Protein AF-A0AAD5R5W5-F1 (afdb_monomer)

Structure (mmCIF, N/CA/C/O backbone):
data_AF-A0AAD5R5W5-F1
#
_entry.id   AF-A0AAD5R5W5-F1
#
loop_
_atom_site.group_PDB
_atom_site.id
_atom_site.type_symbol
_atom_site.label_atom_id
_atom_site.label_alt_id
_atom_site.label_comp_id
_atom_site.label_asym_id
_atom_site.label_entity_id
_atom_site.label_seq_id
_atom_site.pdbx_PDB_ins_code
_atom_site.Cartn_x
_atom_site.Cartn_y
_atom_site.Cartn_z
_atom_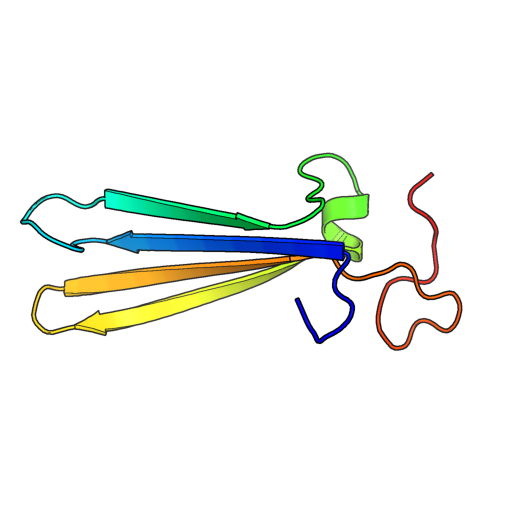site.occupancy
_atom_site.B_iso_or_equiv
_atom_site.auth_seq_id
_atom_site.auth_comp_id
_atom_site.auth_asym_id
_atom_site.auth_atom_id
_atom_site.pdbx_PDB_model_num
ATOM 1 N N . MET A 1 1 ? 3.027 -14.010 -0.379 1.00 61.19 1 MET A N 1
ATOM 2 C CA . MET A 1 1 ? 2.794 -13.290 -1.650 1.00 61.19 1 MET A CA 1
ATOM 3 C C . MET A 1 1 ? 2.729 -14.312 -2.783 1.00 61.19 1 MET A C 1
ATOM 5 O O . MET A 1 1 ? 3.753 -14.664 -3.341 1.00 61.19 1 MET A O 1
ATOM 9 N N . GLU A 1 2 ? 1.549 -14.874 -3.055 1.00 74.75 2 GLU A N 1
ATOM 10 C CA . GLU A 1 2 ? 1.403 -16.045 -3.950 1.00 74.75 2 GLU A CA 1
ATOM 11 C C . GLU A 1 2 ? 1.089 -15.661 -5.407 1.00 74.75 2 GLU A C 1
ATOM 13 O O . GLU A 1 2 ? 1.361 -16.420 -6.329 1.00 74.75 2 GLU A O 1
ATOM 18 N N . SER A 1 3 ? 0.596 -14.438 -5.635 1.00 78.94 3 SER A N 1
ATOM 19 C CA . SER A 1 3 ? 0.190 -13.932 -6.957 1.00 78.94 3 SER A CA 1
ATOM 20 C C . SER A 1 3 ? 1.319 -13.236 -7.744 1.00 78.94 3 SER A C 1
ATOM 22 O O . SER A 1 3 ? 1.039 -12.402 -8.601 1.00 78.94 3 SER A O 1
ATOM 24 N N . GLN A 1 4 ? 2.588 -13.536 -7.443 1.00 81.00 4 GLN A N 1
ATOM 25 C CA . GLN A 1 4 ? 3.770 -13.005 -8.155 1.00 81.00 4 GLN A CA 1
ATOM 26 C C . GLN A 1 4 ? 3.903 -11.466 -8.185 1.00 81.00 4 GLN A C 1
ATOM 28 O O . GLN A 1 4 ? 4.562 -10.906 -9.060 1.00 81.00 4 GLN A O 1
ATOM 33 N N . ALA A 1 5 ? 3.304 -10.759 -7.226 1.00 85.94 5 ALA A N 1
ATOM 34 C CA . ALA A 1 5 ? 3.566 -9.333 -7.042 1.00 85.94 5 ALA A CA 1
ATOM 35 C C . ALA A 1 5 ? 5.005 -9.112 -6.537 1.00 85.94 5 ALA A C 1
ATOM 37 O O . ALA A 1 5 ? 5.542 -9.955 -5.822 1.00 85.94 5 ALA A O 1
ATOM 38 N N . GLN A 1 6 ? 5.626 -7.981 -6.887 1.00 88.38 6 GLN A N 1
ATOM 39 C CA . GLN A 1 6 ? 6.968 -7.634 -6.387 1.00 88.38 6 GLN A CA 1
ATOM 40 C C . GLN A 1 6 ? 6.934 -7.041 -4.975 1.00 88.38 6 GLN A C 1
ATOM 42 O O . GLN A 1 6 ? 7.910 -7.142 -4.231 1.00 88.38 6 GLN A O 1
ATOM 47 N N . GLY A 1 7 ? 5.808 -6.437 -4.604 1.00 92.75 7 GLY A N 1
ATOM 48 C CA . GLY A 1 7 ? 5.574 -5.927 -3.264 1.00 92.75 7 GLY A CA 1
ATOM 49 C C . GLY A 1 7 ? 4.142 -5.460 -3.061 1.00 92.75 7 GLY A C 1
ATOM 50 O O . GLY A 1 7 ? 3.372 -5.273 -4.009 1.00 92.75 7 GLY A O 1
ATOM 51 N N . CYS A 1 8 ? 3.757 -5.317 -1.801 1.00 94.19 8 CYS A N 1
ATOM 52 C CA . CYS A 1 8 ? 2.446 -4.850 -1.399 1.00 94.19 8 CYS A CA 1
ATOM 53 C C . CYS A 1 8 ? 2.550 -3.952 -0.166 1.00 94.19 8 CYS A C 1
ATOM 55 O O . CYS A 1 8 ? 3.371 -4.143 0.727 1.00 94.19 8 CYS A O 1
ATOM 57 N N . GLU A 1 9 ? 1.693 -2.941 -0.129 1.00 95.38 9 GLU A N 1
ATOM 58 C CA . GLU A 1 9 ? 1.524 -2.052 1.011 1.00 95.38 9 GLU A CA 1
ATOM 59 C C . GLU A 1 9 ? 0.031 -1.958 1.312 1.00 95.38 9 GLU A C 1
ATOM 61 O O . GLU A 1 9 ? -0.760 -1.513 0.480 1.00 95.38 9 GLU A O 1
ATOM 66 N N . VAL A 1 10 ? -0.360 -2.368 2.514 1.00 96.56 10 VAL A N 1
ATOM 67 C CA . VAL A 1 10 ? -1.732 -2.265 3.008 1.00 96.56 10 VAL A CA 1
ATOM 68 C C . VAL A 1 10 ? -1.744 -1.321 4.197 1.00 96.56 10 VAL A C 1
ATOM 70 O O . VAL A 1 10 ? -1.097 -1.559 5.213 1.00 96.56 10 VAL A O 1
ATOM 73 N N . ILE A 1 11 ? -2.497 -0.236 4.077 1.00 96.38 11 ILE A N 1
ATOM 74 C CA . ILE A 1 11 ? -2.708 0.736 5.142 1.00 96.38 11 ILE A CA 1
ATOM 75 C C . ILE A 1 11 ? -4.160 0.638 5.590 1.00 96.38 11 ILE A C 1
ATOM 77 O O . ILE A 1 11 ? -5.079 0.895 4.813 1.00 96.38 11 ILE A O 1
ATOM 81 N N . VAL A 1 12 ? -4.355 0.308 6.862 1.00 95.62 12 VAL A N 1
ATOM 82 C CA . VAL A 1 12 ? -5.663 0.305 7.517 1.00 95.62 12 VAL A CA 1
ATOM 83 C C . VAL A 1 12 ? -5.706 1.479 8.484 1.00 95.62 12 VAL A C 1
ATOM 85 O O . VAL A 1 12 ? -4.925 1.533 9.433 1.00 95.62 12 VAL A O 1
ATOM 88 N N . SER A 1 13 ? -6.596 2.437 8.244 1.00 94.75 13 SER A N 1
ATOM 89 C CA . SER A 1 13 ? -6.739 3.651 9.045 1.00 94.75 13 SER A CA 1
ATOM 90 C C . SER A 1 13 ? -8.137 3.772 9.643 1.00 94.75 13 SER A C 1
ATOM 92 O O . SER A 1 13 ? -9.139 3.479 9.002 1.00 94.75 13 SER A O 1
ATOM 94 N N . GLY A 1 14 ? -8.226 4.215 10.894 1.00 94.12 14 GLY A N 1
ATOM 95 C CA . GLY A 1 14 ? -9.507 4.461 11.555 1.00 94.12 14 GLY A CA 1
ATOM 96 C C . GLY A 1 14 ? -9.478 4.166 13.048 1.00 94.12 14 GLY A C 1
ATOM 97 O O . GLY A 1 14 ? -8.418 4.013 13.661 1.00 94.12 14 GLY A O 1
ATOM 98 N N . LYS A 1 15 ? -10.663 4.100 13.654 1.00 91.44 15 LYS A N 1
ATOM 99 C CA . LYS A 1 15 ? -10.839 3.750 15.070 1.00 91.44 15 LYS A CA 1
ATOM 100 C C . LYS A 1 15 ? -10.728 2.232 15.241 1.00 91.44 15 LYS A C 1
ATOM 102 O O . LYS A 1 15 ? -11.719 1.523 15.156 1.00 91.44 15 LYS A O 1
ATOM 107 N N . LEU A 1 16 ? -9.500 1.737 15.410 1.00 84.62 16 LEU A N 1
ATOM 108 C CA . LEU A 1 16 ? -9.211 0.294 15.421 1.00 84.62 16 LEU A CA 1
ATOM 109 C C . LEU A 1 16 ? -9.412 -0.360 16.795 1.00 84.62 16 LEU A C 1
ATOM 111 O O . LEU A 1 16 ? -10.097 -1.367 16.913 1.00 84.62 16 LEU A O 1
ATOM 115 N N . ARG A 1 17 ? -8.784 0.191 17.839 1.00 83.06 17 ARG A N 1
ATOM 116 C CA . ARG A 1 17 ? -8.851 -0.345 19.217 1.00 83.06 17 ARG A CA 1
ATOM 117 C C . ARG A 1 17 ? -9.278 0.687 20.263 1.00 83.06 17 ARG A C 1
ATOM 119 O O . ARG A 1 17 ? -9.342 0.365 21.441 1.00 83.06 17 ARG A O 1
ATOM 126 N N . GLY A 1 18 ? -9.529 1.933 19.869 1.00 87.25 18 GLY A N 1
ATOM 127 C CA . GLY A 1 18 ? -9.869 3.005 20.803 1.00 87.25 18 GLY A CA 1
ATOM 128 C C . GLY A 1 18 ? -10.535 4.190 20.116 1.00 87.25 18 GLY A C 1
ATOM 129 O O . GLY A 1 18 ? -10.716 4.199 18.901 1.00 87.25 18 GLY A O 1
ATOM 130 N N . GLN A 1 19 ? -10.876 5.209 20.907 1.00 88.81 19 GLN A N 1
ATOM 131 C CA . GLN A 1 19 ? -11.610 6.387 20.424 1.00 88.81 19 GLN A CA 1
ATOM 132 C C . GLN A 1 19 ? -10.819 7.243 19.423 1.00 88.81 19 GLN A C 1
ATOM 134 O O . GLN A 1 19 ? -11.412 7.944 18.603 1.00 88.81 19 GLN A O 1
ATOM 139 N N . ARG A 1 20 ? -9.483 7.174 19.467 1.00 90.94 20 ARG A N 1
ATOM 140 C CA . ARG A 1 20 ? -8.593 7.892 18.547 1.00 90.94 20 ARG A CA 1
ATOM 141 C C . ARG A 1 20 ? -8.310 7.057 17.302 1.00 90.94 20 ARG A C 1
ATOM 143 O O . ARG A 1 20 ? -8.065 5.853 17.401 1.00 90.94 20 ARG A O 1
ATOM 150 N N . ALA A 1 21 ? -8.289 7.715 16.147 1.00 92.56 21 ALA A N 1
ATOM 151 C CA . ALA A 1 21 ? -7.879 7.083 14.904 1.00 92.56 21 ALA A CA 1
ATOM 152 C C . ALA A 1 21 ? -6.398 6.672 14.969 1.00 92.56 21 ALA A C 1
ATOM 154 O O . ALA A 1 21 ? -5.556 7.409 15.484 1.00 92.56 21 ALA A O 1
ATOM 155 N N . LYS A 1 22 ? -6.088 5.490 14.439 1.00 93.69 22 LYS A N 1
ATOM 156 C CA . LYS A 1 22 ? -4.729 4.986 14.230 1.00 93.69 22 LYS A CA 1
ATOM 157 C C . LYS A 1 22 ? -4.614 4.463 12.803 1.00 93.69 22 LYS A C 1
ATOM 159 O O . LYS A 1 22 ? -5.612 4.039 12.223 1.00 93.69 22 LYS A O 1
ATOM 164 N N . ALA A 1 23 ? -3.406 4.492 12.255 1.00 94.06 23 ALA A N 1
ATOM 165 C CA . ALA A 1 23 ? -3.086 3.870 10.980 1.00 94.06 23 ALA A CA 1
ATOM 166 C C . ALA A 1 23 ? -2.089 2.735 11.214 1.00 94.06 23 ALA A C 1
ATOM 168 O O . ALA A 1 23 ? -1.067 2.931 11.868 1.00 94.06 23 ALA A O 1
ATOM 169 N N . MET A 1 24 ? -2.400 1.554 10.695 1.00 94.94 2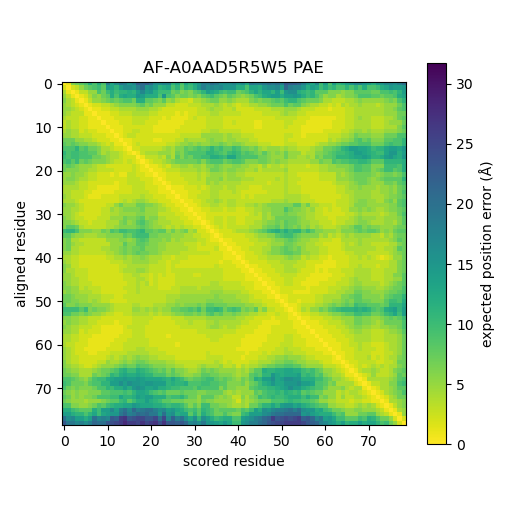4 MET A N 1
ATOM 170 C CA . MET A 1 24 ? -1.503 0.405 10.667 1.00 94.94 24 MET A CA 1
ATOM 171 C C . MET A 1 24 ? -1.056 0.208 9.227 1.00 94.94 24 MET A C 1
ATOM 173 O O . MET A 1 24 ? -1.893 0.089 8.333 1.00 94.94 24 MET A O 1
ATOM 177 N N . LYS A 1 25 ? 0.257 0.222 9.008 1.00 94.94 25 LYS A N 1
ATOM 178 C CA . LYS A 1 25 ? 0.874 0.023 7.700 1.00 94.94 25 LYS A CA 1
ATOM 179 C C . LYS A 1 25 ? 1.559 -1.339 7.701 1.00 94.94 25 LYS A C 1
ATOM 181 O O . LYS A 1 25 ? 2.460 -1.574 8.498 1.00 94.94 25 LYS A O 1
ATOM 186 N N . PHE A 1 26 ? 1.113 -2.209 6.811 1.00 94.75 26 PHE A N 1
ATOM 187 C CA . PHE A 1 26 ? 1.696 -3.514 6.539 1.00 94.75 26 PHE A CA 1
ATOM 188 C C . PHE A 1 26 ? 2.400 -3.418 5.191 1.00 94.75 26 PHE A C 1
ATOM 190 O O . PHE A 1 26 ? 1.788 -2.980 4.218 1.00 94.75 26 PHE A O 1
ATOM 197 N N . VAL A 1 27 ? 3.680 -3.765 5.141 1.00 93.75 27 VAL A N 1
ATOM 198 C CA . VAL A 1 27 ? 4.482 -3.733 3.914 1.00 93.75 27 VAL A CA 1
ATOM 199 C C . VAL A 1 27 ? 5.189 -5.062 3.783 1.00 93.75 27 VAL A C 1
ATOM 201 O O . VAL A 1 27 ? 5.720 -5.565 4.770 1.00 93.75 27 VAL A O 1
ATOM 204 N N . ASP A 1 28 ? 5.192 -5.596 2.572 1.00 92.75 28 ASP A N 1
ATOM 205 C CA . ASP A 1 28 ? 5.949 -6.783 2.205 1.00 92.75 28 ASP A CA 1
ATOM 206 C C . ASP A 1 28 ? 6.517 -6.604 0.789 1.00 92.75 28 ASP A C 1
ATOM 208 O O . ASP A 1 28 ? 5.865 -6.023 -0.082 1.00 92.75 28 ASP A O 1
ATOM 212 N N . GLY A 1 29 ? 7.740 -7.076 0.559 1.00 91.19 29 GLY A N 1
ATOM 213 C CA . GLY A 1 29 ? 8.451 -6.925 -0.715 1.00 91.19 29 GLY A CA 1
ATOM 214 C C . GLY A 1 29 ? 8.907 -5.496 -1.055 1.00 91.19 29 GLY A C 1
ATOM 215 O O . GLY A 1 29 ? 9.087 -4.638 -0.187 1.00 91.19 29 GLY A O 1
ATOM 216 N N . LEU A 1 30 ? 9.145 -5.251 -2.347 1.00 89.31 30 LEU A N 1
ATOM 217 C CA . LEU A 1 30 ? 9.650 -3.980 -2.873 1.00 89.31 30 LEU A CA 1
ATOM 218 C C . LEU A 1 30 ? 8.500 -3.015 -3.186 1.00 89.31 30 LEU A C 1
ATOM 220 O O . LEU A 1 30 ? 7.522 -3.389 -3.825 1.00 89.31 30 LEU A O 1
ATOM 224 N N . MET A 1 31 ? 8.636 -1.749 -2.794 1.00 90.75 31 MET A N 1
ATOM 225 C CA . MET A 1 31 ? 7.658 -0.709 -3.111 1.00 90.75 31 MET A CA 1
ATOM 226 C C . MET A 1 31 ? 8.367 0.579 -3.527 1.00 90.75 31 MET A C 1
ATOM 228 O O . MET A 1 31 ? 9.159 1.137 -2.769 1.00 90.75 31 MET A O 1
ATOM 232 N N . ILE A 1 32 ? 8.063 1.067 -4.730 1.00 89.50 32 ILE A N 1
ATOM 233 C CA . ILE A 1 32 ? 8.569 2.350 -5.232 1.00 89.50 32 ILE A CA 1
ATOM 234 C C . ILE A 1 32 ? 7.619 3.469 -4.784 1.00 89.50 32 ILE A C 1
ATOM 236 O O . ILE A 1 32 ? 6.401 3.321 -4.800 1.00 89.50 32 ILE A O 1
ATOM 240 N N . HIS A 1 33 ? 8.157 4.614 -4.372 1.00 88.50 33 HIS A N 1
ATOM 241 C CA . HIS A 1 33 ? 7.344 5.755 -3.931 1.00 88.50 33 HIS A CA 1
ATOM 242 C C . HIS A 1 33 ? 7.523 7.016 -4.781 1.00 88.50 33 HIS A C 1
ATOM 244 O O . HIS A 1 33 ? 6.745 7.955 -4.624 1.00 88.50 33 HIS A O 1
ATOM 250 N N . SER A 1 34 ? 8.497 7.025 -5.695 1.00 88.31 34 SER A N 1
ATOM 251 C CA . SER A 1 34 ? 8.920 8.223 -6.424 1.00 88.31 34 SER A CA 1
ATOM 252 C C . SER A 1 34 ? 9.085 7.959 -7.921 1.00 88.31 34 SER A C 1
ATOM 254 O O . SER A 1 34 ? 9.451 6.860 -8.331 1.00 88.31 34 SER A O 1
ATOM 256 N N . GLY A 1 35 ? 8.866 9.002 -8.725 1.00 89.69 35 GLY A N 1
ATOM 257 C CA . GLY A 1 35 ? 9.042 8.979 -10.179 1.00 89.69 35 GLY A CA 1
ATOM 258 C C . GLY A 1 35 ? 7.818 8.489 -10.959 1.00 89.69 35 GLY A C 1
ATOM 259 O O . GLY A 1 35 ? 6.813 8.067 -10.388 1.00 89.69 35 GLY A O 1
ATOM 260 N N . ASN A 1 36 ? 7.919 8.531 -12.291 1.00 86.12 36 ASN A N 1
ATOM 261 C CA . ASN A 1 36 ? 6.864 8.051 -13.190 1.00 86.12 36 ASN A CA 1
ATOM 262 C C . ASN A 1 36 ? 6.532 6.543 -13.061 1.00 86.12 36 ASN A C 1
ATOM 264 O O . ASN A 1 36 ? 5.361 6.201 -13.236 1.00 86.12 36 ASN A O 1
ATOM 268 N N . PRO A 1 37 ? 7.471 5.637 -12.693 1.00 87.81 37 PRO A N 1
ATOM 269 C CA . PRO A 1 37 ? 7.152 4.218 -12.518 1.00 87.81 37 PRO A CA 1
ATOM 270 C C . PRO A 1 37 ? 6.029 3.953 -11.515 1.00 87.81 37 PRO A C 1
ATOM 272 O O . PRO A 1 37 ? 5.325 2.962 -11.655 1.00 87.81 37 PRO A O 1
ATOM 275 N N . VAL A 1 38 ? 5.800 4.848 -10.548 1.00 88.00 38 VAL A N 1
ATOM 276 C CA . VAL A 1 38 ? 4.686 4.737 -9.594 1.00 88.00 38 VAL A CA 1
ATOM 277 C C . VAL A 1 38 ? 3.339 4.655 -10.312 1.00 88.00 38 VAL A C 1
ATOM 279 O O . VAL A 1 38 ? 2.495 3.858 -9.923 1.00 88.00 38 VAL A O 1
ATOM 282 N N . ASN A 1 39 ? 3.135 5.428 -11.378 1.00 87.25 39 ASN A N 1
ATOM 283 C CA . ASN A 1 39 ? 1.850 5.460 -12.078 1.00 87.25 39 ASN A CA 1
ATOM 284 C C . ASN A 1 39 ? 1.603 4.198 -12.917 1.00 87.25 39 ASN A C 1
ATOM 286 O O . ASN A 1 39 ? 0.455 3.819 -13.128 1.00 87.25 39 ASN A O 1
ATOM 290 N N . GLU A 1 40 ? 2.671 3.560 -13.404 1.00 87.75 40 GLU A N 1
ATOM 291 C CA . GLU A 1 40 ? 2.589 2.410 -14.314 1.00 87.75 40 GLU A CA 1
ATOM 292 C C . GLU A 1 40 ? 2.683 1.064 -13.580 1.00 87.75 40 GLU A C 1
ATOM 294 O O . GLU A 1 40 ? 2.002 0.108 -13.944 1.00 87.75 40 GLU A O 1
ATOM 299 N N . TYR A 1 41 ? 3.521 0.982 -12.544 1.00 89.81 41 TYR A N 1
ATOM 300 C CA . TYR A 1 41 ? 3.797 -0.254 -11.807 1.00 89.81 41 TYR A CA 1
ATOM 301 C C . TYR A 1 41 ? 2.938 -0.424 -10.559 1.00 89.81 41 TYR A C 1
ATOM 303 O O . TYR A 1 41 ? 2.808 -1.547 -10.075 1.00 89.81 41 TYR A O 1
ATOM 311 N N . ILE A 1 42 ? 2.374 0.653 -10.003 1.00 91.62 42 I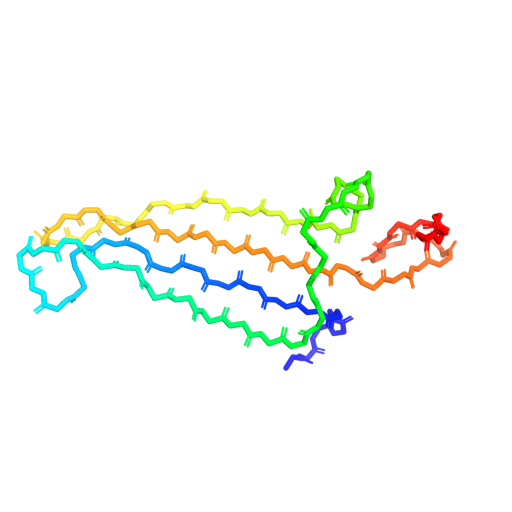LE A N 1
ATOM 312 C CA . ILE A 1 42 ? 1.643 0.573 -8.738 1.00 91.62 42 ILE A CA 1
ATOM 313 C C . ILE A 1 42 ? 0.154 0.698 -8.992 1.00 91.62 42 ILE A C 1
ATOM 315 O O . ILE A 1 42 ? -0.368 1.759 -9.327 1.00 91.62 42 ILE A O 1
ATOM 319 N N . GLN A 1 43 ? -0.553 -0.394 -8.730 1.00 91.44 43 GLN A N 1
ATOM 320 C CA . GLN A 1 43 ? -2.001 -0.370 -8.639 1.00 91.44 43 GLN A CA 1
ATOM 321 C C . GLN A 1 43 ? -2.406 -0.032 -7.215 1.00 91.44 43 GLN A C 1
ATOM 323 O O . GLN A 1 43 ? -2.017 -0.710 -6.264 1.00 91.44 43 GLN A O 1
ATOM 328 N N . GLN A 1 44 ? -3.203 1.022 -7.066 1.00 93.94 44 GLN A N 1
ATOM 329 C CA . GLN A 1 44 ? -3.733 1.444 -5.778 1.00 93.94 44 GLN A CA 1
ATOM 330 C C . GLN A 1 44 ? -5.256 1.378 -5.755 1.00 93.94 44 GLN A C 1
ATOM 332 O O . GLN A 1 44 ? -5.930 1.752 -6.713 1.00 93.94 44 GLN A O 1
ATOM 337 N N . ALA A 1 45 ? -5.802 0.957 -4.621 1.00 95.81 45 ALA A N 1
ATOM 338 C CA . ALA A 1 45 ? -7.230 0.968 -4.356 1.00 95.81 45 ALA A CA 1
ATOM 339 C C . ALA A 1 45 ? -7.489 1.498 -2.946 1.00 95.81 45 ALA A C 1
ATOM 341 O O . ALA A 1 45 ? -6.820 1.115 -1.986 1.00 95.81 45 ALA A O 1
ATOM 342 N N . VAL A 1 46 ? -8.484 2.377 -2.819 1.00 95.81 46 VAL A N 1
ATOM 343 C CA . VAL A 1 46 ? -8.964 2.884 -1.529 1.00 95.81 46 VAL A CA 1
ATOM 344 C C . VAL A 1 46 ? -10.421 2.496 -1.364 1.00 95.81 46 VAL A C 1
ATOM 346 O O . VAL A 1 46 ? -11.238 2.718 -2.262 1.00 95.81 46 VAL A O 1
ATOM 349 N N . ARG A 1 47 ? -10.757 1.912 -0.218 1.00 96.69 47 ARG A N 1
ATOM 350 C CA . ARG A 1 47 ? -12.123 1.551 0.153 1.00 96.69 47 ARG A CA 1
ATOM 351 C C . ARG A 1 47 ? -12.399 1.929 1.596 1.00 96.69 47 ARG A C 1
ATOM 353 O O . ARG A 1 47 ? -11.491 2.050 2.412 1.00 96.69 47 ARG A O 1
ATOM 360 N N . HIS A 1 48 ? -13.677 2.118 1.883 1.00 95.62 48 HIS A N 1
ATOM 361 C CA . HIS A 1 48 ? -14.171 2.461 3.203 1.00 95.62 48 HIS A CA 1
ATOM 362 C C . HIS A 1 48 ? -15.096 1.347 3.673 1.00 95.62 48 HIS A C 1
ATOM 364 O O . HIS A 1 48 ? -15.962 0.904 2.921 1.00 95.62 48 HIS A O 1
ATOM 370 N N . VAL A 1 49 ? -14.905 0.900 4.908 1.00 94.94 49 VAL A N 1
ATOM 371 C CA . VAL A 1 49 ? -15.728 -0.121 5.554 1.00 94.94 49 VAL A CA 1
ATOM 372 C C . VAL A 1 49 ? -16.443 0.534 6.723 1.00 94.94 49 VAL A C 1
ATOM 374 O O . VAL A 1 49 ? -15.808 1.151 7.580 1.00 94.94 49 VAL A O 1
ATOM 377 N N . GLN A 1 50 ? -17.767 0.426 6.754 1.00 94.56 50 GLN A N 1
ATOM 378 C CA . GLN A 1 50 ? -18.569 0.923 7.866 1.00 94.56 50 GLN A CA 1
ATOM 379 C C . GLN A 1 50 ? -18.610 -0.131 8.972 1.00 94.56 50 GLN A C 1
ATOM 381 O O . GLN A 1 50 ? -19.023 -1.264 8.744 1.00 94.56 50 GLN A O 1
ATOM 386 N N . LEU A 1 51 ? -18.192 0.249 10.175 1.00 91.38 51 LEU A N 1
ATOM 387 C CA . LEU A 1 51 ? -18.342 -0.544 11.389 1.00 91.38 51 LEU A CA 1
ATOM 388 C C . LEU A 1 51 ? -19.168 0.241 12.406 1.00 91.38 51 LEU A C 1
ATOM 390 O O . LEU A 1 51 ? -19.293 1.462 12.329 1.00 91.38 51 LEU A O 1
ATOM 394 N N . ARG A 1 52 ? -19.664 -0.444 13.438 1.00 90.31 52 ARG A N 1
ATOM 395 C CA . ARG A 1 52 ? -20.435 0.195 14.518 1.00 90.31 52 ARG A CA 1
ATOM 396 C C . ARG A 1 52 ? -19.683 1.344 15.212 1.00 90.31 52 ARG A C 1
ATOM 398 O O . ARG A 1 52 ? -20.312 2.285 15.677 1.00 90.31 52 ARG A O 1
ATOM 405 N N . GLN A 1 53 ? -18.352 1.281 15.296 1.00 86.19 53 GLN A N 1
ATOM 406 C CA . GLN A 1 53 ? -17.529 2.329 15.924 1.00 86.19 53 GLN A CA 1
ATOM 407 C C . GLN A 1 53 ? -17.228 3.527 14.997 1.00 86.19 53 GLN A C 1
ATOM 409 O O . GLN A 1 53 ? -16.699 4.542 15.459 1.00 86.19 53 GLN A O 1
ATOM 414 N N . GLY A 1 54 ? -17.538 3.419 13.702 1.00 90.75 54 GLY A N 1
ATOM 415 C CA . GLY A 1 54 ? -17.242 4.417 12.678 1.00 90.75 54 GLY A CA 1
ATOM 416 C C . GLY A 1 54 ? -16.721 3.790 11.383 1.00 90.75 54 GLY A C 1
ATOM 417 O O . GLY A 1 54 ? -16.806 2.583 11.172 1.00 90.75 54 GLY A O 1
ATOM 418 N N . VAL A 1 55 ? -16.159 4.622 10.509 1.00 94.31 55 VAL A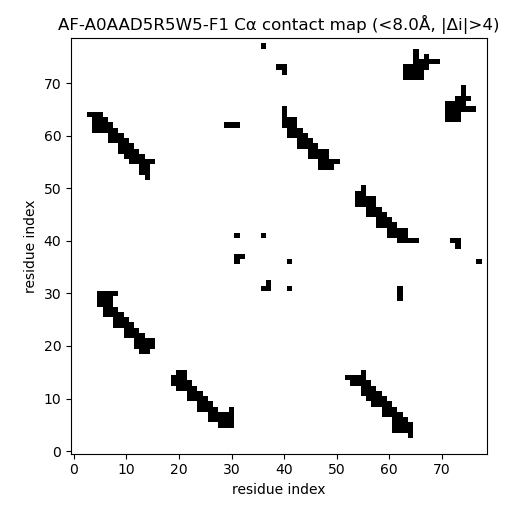 N 1
ATOM 419 C CA . VAL A 1 55 ? -15.622 4.189 9.212 1.00 94.31 55 VAL A CA 1
ATOM 420 C C . VAL A 1 55 ? -14.136 3.847 9.331 1.00 94.31 55 VAL A C 1
ATOM 422 O O . VAL A 1 55 ? -13.357 4.623 9.889 1.00 94.31 55 VAL A O 1
ATOM 425 N N . ILE A 1 56 ? -13.741 2.700 8.779 1.00 95.31 56 ILE A N 1
ATOM 426 C CA . ILE A 1 56 ? -12.344 2.309 8.573 1.00 95.31 56 ILE A CA 1
ATOM 427 C C . ILE A 1 56 ? -11.981 2.522 7.104 1.00 95.31 56 ILE A C 1
ATOM 429 O O . ILE A 1 56 ? -12.682 2.059 6.206 1.00 95.31 56 ILE A O 1
ATOM 433 N N . GLY A 1 57 ? -10.874 3.214 6.859 1.00 96.25 57 GLY A N 1
ATOM 434 C CA . GLY A 1 57 ? -10.244 3.326 5.552 1.00 96.25 57 GLY A CA 1
ATOM 435 C C . GLY A 1 57 ? -9.260 2.184 5.324 1.00 96.25 57 GLY A C 1
ATOM 436 O O . GLY A 1 57 ? -8.426 1.883 6.174 1.00 96.25 57 GLY A O 1
ATOM 437 N N . ILE A 1 58 ? -9.339 1.560 4.155 1.00 96.62 58 ILE A N 1
ATOM 438 C CA . ILE A 1 58 ? -8.384 0.560 3.685 1.00 96.62 58 ILE A CA 1
ATOM 439 C C . ILE A 1 58 ? -7.781 1.093 2.392 1.00 96.62 58 ILE A C 1
ATOM 441 O O . ILE A 1 58 ? -8.496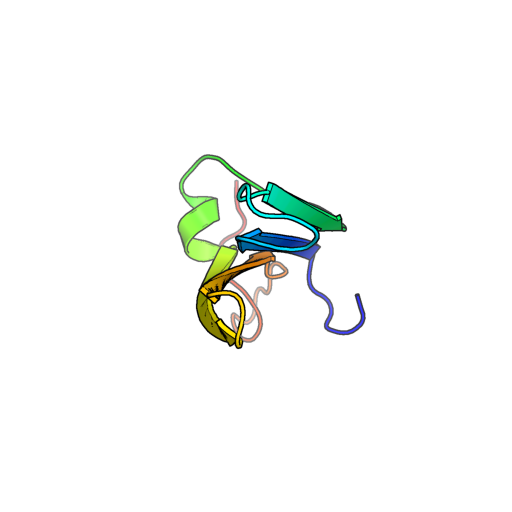 1.363 1.426 1.00 96.62 58 ILE A O 1
ATOM 445 N N . LYS A 1 59 ? -6.460 1.253 2.372 1.00 96.88 59 LYS A N 1
ATOM 446 C CA . LYS A 1 59 ? -5.682 1.598 1.184 1.00 96.88 59 LYS A CA 1
ATOM 447 C C . LYS A 1 59 ? -4.737 0.447 0.881 1.00 96.88 59 LYS A C 1
ATOM 449 O O . LYS A 1 59 ? -3.885 0.127 1.700 1.00 96.88 59 LYS A O 1
ATOM 454 N N . VAL A 1 60 ? -4.881 -0.144 -0.294 1.00 96.25 60 VAL A N 1
ATOM 455 C CA . VAL A 1 60 ? -4.012 -1.212 -0.791 1.00 96.25 60 VAL A CA 1
ATOM 456 C C . VAL A 1 60 ? -3.210 -0.664 -1.960 1.00 96.25 60 VAL A C 1
ATOM 458 O O . VAL A 1 60 ? -3.775 -0.012 -2.837 1.00 96.25 60 VAL A O 1
ATOM 461 N N . LYS A 1 61 ? -1.906 -0.924 -1.970 1.00 95.00 61 LYS A N 1
ATOM 462 C CA . LYS A 1 61 ? -1.008 -0.705 -3.100 1.00 95.00 61 LYS A CA 1
ATOM 463 C C . LYS A 1 61 ? -0.322 -2.018 -3.438 1.00 95.00 61 LYS A C 1
ATOM 465 O O . LYS A 1 61 ? 0.193 -2.687 -2.544 1.00 95.00 61 LYS A O 1
ATOM 470 N N . ILE A 1 62 ? -0.302 -2.365 -4.714 1.00 94.00 62 ILE A N 1
ATOM 471 C CA . ILE A 1 62 ? 0.343 -3.568 -5.235 1.00 94.00 62 ILE A CA 1
ATOM 472 C C . ILE A 1 62 ? 1.344 -3.120 -6.290 1.00 94.00 62 ILE A C 1
ATOM 474 O O . ILE A 1 62 ? 0.972 -2.417 -7.229 1.00 94.00 62 ILE A O 1
ATOM 478 N N . MET A 1 63 ? 2.602 -3.519 -6.121 1.00 92.25 63 MET A N 1
ATOM 479 C CA . MET A 1 63 ? 3.638 -3.345 -7.128 1.00 92.25 63 MET A CA 1
ATOM 480 C C . MET A 1 63 ? 3.596 -4.540 -8.080 1.00 92.25 63 MET A C 1
ATOM 482 O O . MET A 1 63 ? 3.878 -5.681 -7.693 1.00 92.25 63 MET A O 1
ATOM 486 N N . LEU A 1 64 ? 3.198 -4.263 -9.317 1.00 90.69 64 LEU A N 1
ATOM 487 C CA . LEU A 1 64 ? 3.120 -5.243 -10.389 1.00 90.69 64 LEU A CA 1
ATOM 488 C C . LEU A 1 64 ? 4.526 -5.686 -10.810 1.00 90.69 64 LEU A C 1
ATOM 490 O O . LEU A 1 64 ? 5.443 -4.863 -10.820 1.00 90.69 64 LEU A O 1
ATOM 494 N N . PRO A 1 65 ? 4.711 -6.959 -11.189 1.00 90.25 65 PRO A N 1
ATOM 495 C CA . PRO A 1 65 ? 5.957 -7.399 -11.792 1.00 90.25 65 PRO A CA 1
ATOM 496 C C . PRO A 1 65 ? 6.133 -6.783 -13.181 1.00 90.25 65 PRO A C 1
ATOM 498 O O . PRO A 1 65 ? 5.169 -6.495 -13.888 1.00 90.25 65 PRO A O 1
ATOM 501 N N . HIS A 1 66 ? 7.381 -6.618 -13.605 1.00 87.50 66 HIS A N 1
ATOM 502 C CA . HIS A 1 66 ? 7.665 -6.280 -14.993 1.00 87.50 66 HIS A CA 1
ATOM 503 C C . HIS A 1 66 ? 7.295 -7.457 -15.908 1.00 87.50 66 HIS A C 1
ATOM 505 O O . HIS A 1 66 ? 7.824 -8.557 -15.739 1.00 87.50 66 HIS A O 1
ATOM 511 N N . ASP A 1 67 ? 6.436 -7.213 -16.898 1.00 85.81 67 ASP A N 1
ATOM 512 C CA . ASP A 1 67 ? 6.024 -8.221 -17.875 1.00 85.81 67 ASP A CA 1
ATOM 513 C C . ASP A 1 67 ? 6.221 -7.695 -19.310 1.00 85.81 67 ASP A C 1
ATOM 515 O O . ASP A 1 67 ? 5.509 -6.781 -19.736 1.00 85.81 67 ASP A O 1
ATOM 519 N N . PRO A 1 68 ? 7.138 -8.279 -20.109 1.00 82.62 68 PRO A N 1
ATOM 520 C CA . PRO A 1 68 ? 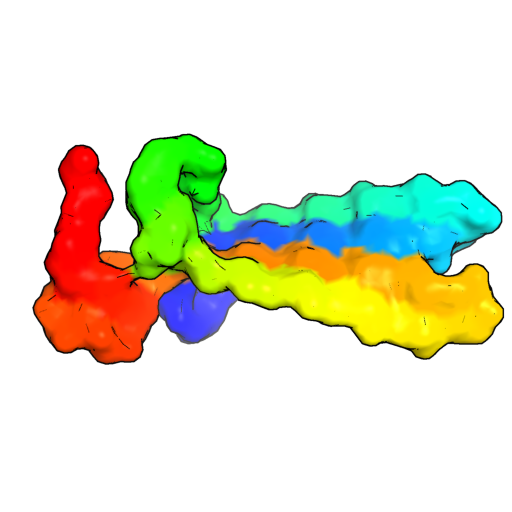7.352 -7.869 -21.497 1.00 82.62 68 PRO A CA 1
ATOM 521 C C . PRO A 1 68 ? 6.125 -8.107 -22.396 1.00 82.62 68 PRO A C 1
ATOM 523 O O . PRO A 1 68 ? 5.978 -7.446 -23.427 1.00 82.62 68 PRO A O 1
ATOM 526 N N . ARG A 1 69 ? 5.218 -9.021 -22.020 1.00 82.62 69 ARG A N 1
ATOM 527 C CA . ARG A 1 69 ? 3.970 -9.287 -22.757 1.00 82.62 69 ARG A CA 1
ATOM 528 C C . ARG A 1 69 ? 2.868 -8.292 -22.404 1.00 82.62 69 ARG A C 1
ATOM 530 O O . ARG A 1 69 ? 1.962 -8.090 -23.212 1.00 82.62 69 ARG A O 1
ATOM 537 N N . GLY A 1 70 ? 2.983 -7.610 -21.266 1.00 79.31 70 GLY A N 1
ATOM 538 C CA . GLY A 1 70 ? 2.043 -6.587 -20.821 1.00 79.31 70 GLY A CA 1
ATOM 539 C C . GLY A 1 70 ? 0.728 -7.126 -20.261 1.00 79.31 70 GLY A C 1
ATOM 540 O O . GLY A 1 70 ? -0.261 -6.401 -20.286 1.00 79.31 70 GLY A O 1
ATOM 541 N N . GLN A 1 71 ? 0.677 -8.395 -19.845 1.00 80.31 71 GLN A N 1
ATOM 542 C CA . GLN A 1 71 ? -0.553 -9.022 -19.352 1.00 80.31 71 GLN A CA 1
ATOM 543 C C . GLN A 1 71 ? -0.732 -8.793 -17.852 1.00 80.31 71 GLN A C 1
ATOM 545 O O . GLN A 1 71 ? -1.827 -8.463 -17.406 1.00 80.31 71 GLN A O 1
ATOM 550 N N . MET A 1 72 ? 0.346 -8.950 -17.079 1.00 80.31 72 MET A N 1
ATOM 551 C CA . MET A 1 72 ? 0.313 -8.839 -15.612 1.00 80.31 72 MET A CA 1
ATOM 552 C C . MET A 1 72 ? 1.007 -7.585 -15.072 1.00 80.31 72 MET A C 1
ATOM 554 O O . MET A 1 72 ? 0.932 -7.3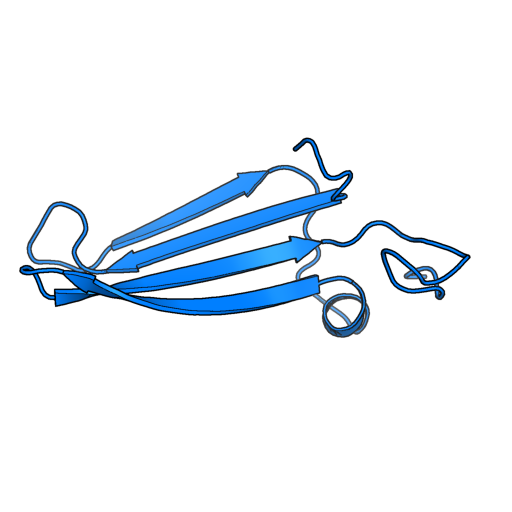03 -13.880 1.00 80.31 72 MET A O 1
ATOM 558 N N . GLY A 1 73 ? 1.663 -6.81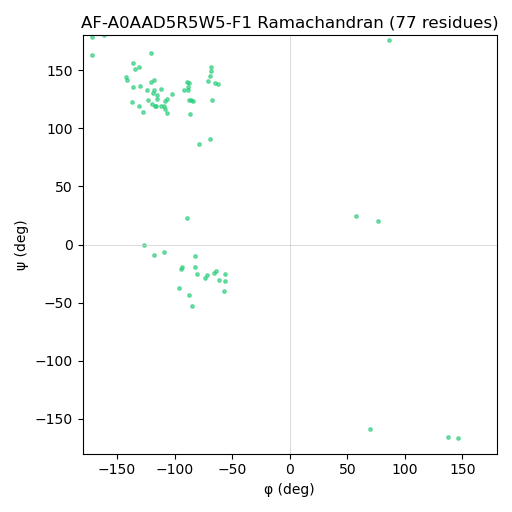4 -15.937 1.00 83.69 73 GLY A N 1
ATOM 559 C CA . GLY A 1 73 ? 2.348 -5.585 -15.564 1.00 83.69 73 GLY A CA 1
ATOM 560 C C . GLY A 1 73 ? 2.852 -4.802 -16.772 1.00 83.69 73 GLY A C 1
ATOM 561 O O . GLY A 1 73 ? 2.640 -5.216 -17.912 1.00 83.69 73 GLY A O 1
ATOM 562 N N . PRO A 1 74 ? 3.477 -3.639 -16.559 1.00 84.44 74 PRO A N 1
ATOM 563 C CA . PRO A 1 74 ? 3.872 -2.744 -17.642 1.00 84.44 74 PRO A CA 1
ATOM 564 C C . PRO A 1 74 ? 5.042 -3.290 -18.481 1.00 84.44 74 PRO A C 1
ATOM 566 O O . PRO A 1 74 ? 6.023 -3.832 -17.966 1.00 84.44 74 PRO A O 1
ATOM 569 N N . LYS A 1 75 ? 4.953 -3.066 -19.803 1.00 81.88 75 LYS A N 1
ATOM 570 C CA . LYS A 1 75 ? 5.949 -3.499 -20.805 1.00 81.88 75 LYS A CA 1
ATOM 571 C C . LYS A 1 75 ? 7.259 -2.719 -20.762 1.00 81.88 75 LYS A C 1
ATOM 573 O O . LYS A 1 75 ? 8.287 -3.223 -21.205 1.00 81.88 75 LYS A O 1
ATOM 578 N N . LYS A 1 76 ? 7.237 -1.471 -20.294 1.00 77.00 76 LYS A N 1
ATOM 579 C CA . LYS A 1 76 ? 8.434 -0.625 -20.217 1.00 77.00 76 LYS A CA 1
ATOM 580 C C . LYS A 1 76 ? 9.154 -0.917 -18.914 1.00 77.00 76 LYS A C 1
ATOM 582 O O . LYS A 1 76 ? 8.537 -0.797 -17.862 1.00 77.00 76 LYS A O 1
ATOM 587 N N . ARG A 1 77 ? 10.439 -1.284 -18.960 1.00 67.56 77 ARG A N 1
ATOM 588 C CA . ARG A 1 77 ? 11.256 -1.350 -17.738 1.00 67.56 77 ARG A CA 1
ATOM 589 C C . ARG A 1 77 ? 11.344 0.039 -17.123 1.00 67.56 77 ARG A C 1
ATOM 591 O O . ARG A 1 77 ? 11.522 1.008 -17.856 1.00 67.56 77 ARG A O 1
ATOM 598 N N . SER A 1 78 ? 11.228 0.125 -15.800 1.00 61.59 78 SER A N 1
ATOM 599 C CA . SER A 1 78 ? 11.599 1.343 -15.087 1.00 61.59 78 SER A CA 1
ATOM 600 C C . SER A 1 78 ? 13.122 1.488 -15.171 1.00 61.59 78 SER A C 1
ATOM 602 O O . SER A 1 78 ? 13.845 0.876 -14.385 1.00 61.59 78 SER A O 1
ATOM 604 N N . SER A 1 79 ? 13.601 2.184 -16.201 1.00 55.16 79 SER A N 1
ATOM 605 C CA . SER A 1 79 ? 14.978 2.680 -16.286 1.00 55.16 79 SER A CA 1
ATOM 606 C C . SER A 1 79 ? 15.117 3.951 -15.470 1.00 55.16 79 SER A C 1
ATOM 608 O O . SER A 1 79 ? 14.229 4.818 -15.652 1.00 55.16 79 SER A O 1
#

InterPro domains:
  IPR001351 Small ribosomal subunit protein uS3, C-terminal [PF00189] (1-62)
  IPR018280 Small ribosomal subunit protein uS3, conserved site [PS00548] (21-57)
  IPR036419 Ribosomal protein S3, C-terminal domain superfamily [G3DSA:3.30.1140.32] (1-79)
  IPR036419 Ribosomal protein S3, C-terminal domain superfamily [SSF54821] (1-65)
  IPR057258 Small ribosomal subunit protein uS3 [PTHR11760] (1-70)

Nearest PDB structures (foldseek):
  8b2l-assembly1_a1  TM=9.921E-01  e=5.901E-11  Nicotiana tabacum
  6zj3-assembly1_SC  TM=9.963E-01  e=1.250E-10  Euglena gracilis
  6zu5-assembly1_SD0  TM=9.840E-01  e=1.412E-09  Paranosema locustae
  8rxx-assembly1_SC  TM=9.840E-01  e=2.515E-09  Leishmania major strain Friedlin
  8p5d-assembly1_SD0  TM=9.606E-01  e=2.991E-09  Spraguea lophii 42_110

Solvent-accessible surface area (backbone atoms only — not comparable to full-atom values): 4720 Å² total; per-residue (Å²): 132,88,85,65,55,49,13,40,38,40,37,42,3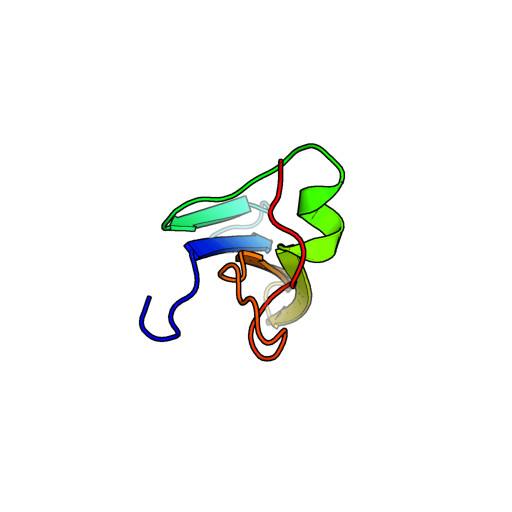3,25,58,78,90,49,95,60,70,48,73,48,78,47,75,47,74,53,78,78,88,68,70,75,53,36,77,64,34,41,53,71,50,78,49,76,44,84,49,98,90,45,62,33,40,40,37,42,36,38,25,41,34,83,23,82,86,48,83,76,21,42,56,70,76,86,123

Foldseek 3Di:
DPPPFQKKKKWKWDQDPHLDIDIDIDIDGDDDDDDPLCVFQKDKDWDWDQDPSGIMIIIMITGWDADCVCPGGDNDPPD

Organism: Parelaphostrongylus tenuis (NCBI:txid148309)

Radius of gyration: 15.28 Å; Cα contacts (8 Å, |Δi|>4): 154; chains: 1; bounding box: 35×25×44 Å

Secondary structure (DSSP, 8-state):
--S--SEEEEEEEE-SSSSS-EEEEEEEE----SSTHHHHHEEEEEEEEEETTEEEEEEEEEEPPP-TTSSSS-SS---

pLDDT: mean 88.58, std 8.23, range [55.16, 96.88]

Mean predicted aligned error: 5.27 Å

Sequence (79 aa):
MESQAQGCEVIVSGKLRGQRAKAMKFVDGLMIHSGNPVNEYIQQAVRHVQLRQGVIGIKVKIMLPHDPRGQMGPKKRSS